Protein AF-A0A6N0HQA6-F1 (afdb_monomer_lite)

InterPro domains:
  IPR003961 Fibronectin type III [PS50853] (1-66)
  IPR013783 Immunoglobulin-like fold [G3DSA:2.60.40.10] (2-66)
  IPR036116 Fibronectin type III superfamily [SSF49265] (4-63)

Radius of gyration: 12.74 Å; chains: 1; bounding box: 28×16×33 Å

Sequence (66 aa):
MVLKYYTVSVKDLDTGGLVLNKTNVVGTSLSVSSDLTARYKYYWNITACNDAGCSTWAEPLYFKIE

Secondary structure (DSSP, 8-state):
----EEEEEEEETTT--EEEEEEEE-SS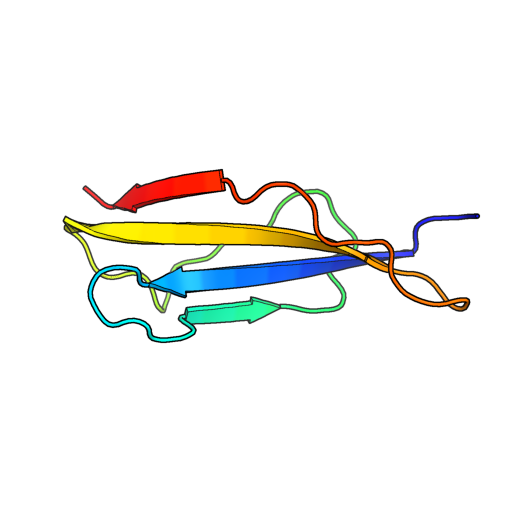-----SSPPTT-EEEEEEEEEETTEEPPPPPPEEEE--

pLDDT: mean 89.28, std 6.59, range [59.5, 95.56]

Structure (mmCIF, N/CA/C/O backbone):
data_AF-A0A6N0HQA6-F1
#
_entry.id   AF-A0A6N0HQA6-F1
#
loop_
_atom_site.group_PDB
_atom_site.id
_atom_site.type_symbol
_atom_site.label_atom_id
_atom_site.label_alt_id
_atom_site.label_comp_id
_atom_site.label_asym_id
_atom_site.label_entity_id
_atom_site.label_seq_id
_atom_site.pdbx_PDB_ins_code
_atom_site.Cartn_x
_atom_site.Cartn_y
_atom_site.Cartn_z
_atom_site.occupancy
_atom_site.B_iso_or_equiv
_atom_site.auth_seq_id
_atom_site.auth_comp_id
_atom_site.auth_asym_id
_atom_site.auth_atom_id
_atom_site.pdbx_PDB_model_num
ATOM 1 N N . MET A 1 1 ? 14.880 -5.622 -18.586 1.00 59.50 1 MET A N 1
ATOM 2 C CA . MET A 1 1 ? 14.422 -4.656 -17.565 1.00 59.50 1 MET A CA 1
ATOM 3 C C . MET A 1 1 ? 14.815 -5.221 -16.206 1.00 59.50 1 MET A C 1
ATOM 5 O O . MET A 1 1 ? 14.329 -6.292 -15.875 1.00 59.50 1 MET A O 1
ATOM 9 N N . VAL A 1 2 ? 15.758 -4.606 -15.484 1.00 73.94 2 VAL A N 1
ATOM 10 C CA . VAL A 1 2 ? 16.202 -5.106 -14.165 1.00 73.94 2 VAL A CA 1
ATOM 11 C C . VAL A 1 2 ? 15.446 -4.331 -13.093 1.00 73.94 2 VAL A C 1
ATOM 13 O O . VAL A 1 2 ? 15.413 -3.103 -13.138 1.00 73.94 2 VAL A O 1
ATOM 16 N N . LEU A 1 3 ? 14.781 -5.039 -12.186 1.00 76.75 3 LEU A N 1
ATOM 17 C CA . LEU A 1 3 ? 14.134 -4.457 -11.012 1.00 76.75 3 LEU A CA 1
ATOM 18 C C . LEU A 1 3 ? 15.202 -3.830 -10.105 1.00 76.75 3 LEU A C 1
ATOM 20 O O . LEU A 1 3 ? 16.200 -4.488 -9.816 1.00 76.75 3 LEU A O 1
ATOM 24 N N . LYS A 1 4 ? 14.989 -2.597 -9.630 1.00 86.19 4 LYS A N 1
ATOM 25 C CA . LYS A 1 4 ? 15.861 -1.995 -8.608 1.00 86.19 4 LYS A CA 1
ATOM 26 C C . LYS A 1 4 ? 15.205 -1.941 -7.240 1.00 86.19 4 LYS A C 1
ATOM 28 O O . LYS A 1 4 ? 15.852 -2.260 -6.251 1.00 86.19 4 LYS A O 1
ATOM 33 N N . TYR A 1 5 ? 13.958 -1.497 -7.176 1.00 90.31 5 TYR A N 1
ATOM 34 C CA . TYR A 1 5 ? 13.257 -1.319 -5.914 1.00 90.31 5 TYR A CA 1
ATOM 35 C C . TYR A 1 5 ? 11.749 -1.387 -6.108 1.00 90.31 5 TYR A C 1
ATOM 37 O O . TYR A 1 5 ? 11.235 -1.208 -7.211 1.00 90.31 5 TYR A O 1
ATOM 45 N N . TYR A 1 6 ? 11.047 -1.603 -5.007 1.00 93.69 6 TYR A N 1
ATOM 46 C CA . TYR A 1 6 ? 9.606 -1.490 -4.924 1.00 93.69 6 TYR A CA 1
ATOM 47 C C . TYR A 1 6 ? 9.201 -0.179 -4.261 1.00 93.69 6 TYR A C 1
ATOM 49 O O . TYR A 1 6 ? 9.888 0.348 -3.377 1.00 93.69 6 TYR A O 1
ATOM 57 N N . THR A 1 7 ? 8.044 0.313 -4.678 1.00 93.44 7 THR A N 1
ATOM 58 C CA . THR A 1 7 ? 7.265 1.277 -3.910 1.00 93.44 7 THR A CA 1
ATOM 59 C C . THR A 1 7 ? 6.065 0.544 -3.337 1.00 93.44 7 THR A C 1
ATOM 61 O O . THR A 1 7 ? 5.361 -0.150 -4.069 1.00 93.44 7 THR A O 1
ATOM 64 N N . VAL A 1 8 ? 5.859 0.679 -2.031 1.00 93.75 8 VAL A N 1
ATOM 65 C CA . VAL A 1 8 ? 4.774 0.051 -1.278 1.00 93.75 8 VAL A CA 1
ATOM 66 C C . VAL A 1 8 ? 3.911 1.155 -0.692 1.00 93.75 8 VAL A C 1
ATOM 68 O O . VAL A 1 8 ? 4.418 2.003 0.046 1.00 93.75 8 VAL A O 1
ATOM 71 N N . SER A 1 9 ? 2.614 1.127 -0.976 1.00 93.94 9 SER A N 1
ATOM 72 C CA . SER A 1 9 ? 1.646 1.981 -0.291 1.00 93.94 9 SER A CA 1
ATOM 73 C C . SER A 1 9 ? 0.668 1.158 0.527 1.00 93.94 9 SER A C 1
ATOM 75 O O . SER A 1 9 ? 0.282 0.062 0.133 1.00 93.94 9 SER A O 1
ATOM 77 N N . VAL A 1 10 ? 0.282 1.701 1.678 1.00 93.62 10 VAL A N 1
ATOM 78 C CA . VAL A 1 10 ? -0.727 1.144 2.578 1.00 93.62 10 VAL A CA 1
ATOM 79 C C . VAL A 1 10 ? -1.733 2.243 2.860 1.00 93.62 10 VAL A C 1
ATOM 81 O O . VAL A 1 10 ? -1.355 3.352 3.246 1.00 93.62 10 VAL A O 1
ATOM 84 N N . LYS A 1 11 ? -3.012 1.945 2.668 1.00 93.56 11 LYS A N 1
ATOM 85 C CA . LYS A 1 11 ? -4.104 2.878 2.916 1.00 93.56 11 LYS A CA 1
ATOM 86 C C . LYS A 1 11 ? -5.113 2.252 3.862 1.00 93.56 11 LYS A C 1
ATOM 88 O O . LYS A 1 11 ? -5.436 1.070 3.754 1.00 93.56 11 LYS A O 1
ATOM 93 N N . ASP A 1 12 ? -5.593 3.072 4.775 1.00 93.69 12 ASP A N 1
ATOM 94 C CA . ASP A 1 12 ? -6.662 2.759 5.704 1.00 93.69 12 ASP A CA 1
ATOM 95 C C . ASP A 1 12 ? -8.006 2.839 4.970 1.00 93.69 12 ASP A C 1
ATOM 97 O O . ASP A 1 12 ? -8.302 3.823 4.286 1.00 93.69 12 ASP A O 1
ATOM 101 N N . LEU A 1 13 ? -8.797 1.773 5.065 1.00 93.12 13 LEU A N 1
ATOM 102 C CA . LEU A 1 13 ? -10.124 1.686 4.458 1.00 93.12 13 LEU A CA 1
ATOM 103 C C . LEU A 1 13 ? -11.225 2.266 5.340 1.00 93.12 13 LEU A C 1
ATOM 105 O O . LEU A 1 13 ? -12.267 2.647 4.813 1.00 93.12 13 LEU A O 1
ATOM 109 N N . ASP A 1 14 ? -11.011 2.327 6.649 1.00 91.00 14 ASP A N 1
ATOM 110 C CA . ASP A 1 14 ? -11.959 2.886 7.604 1.00 91.00 14 ASP A CA 1
ATOM 111 C C . ASP A 1 14 ? -11.889 4.420 7.594 1.00 91.00 14 ASP A C 1
ATOM 113 O O . ASP A 1 14 ? -12.922 5.087 7.573 1.00 91.00 14 ASP A O 1
ATOM 117 N N . THR A 1 15 ? -10.681 4.996 7.541 1.00 90.44 15 THR A N 1
ATOM 118 C CA . THR A 1 15 ? -10.494 6.461 7.486 1.00 90.44 15 THR A CA 1
ATOM 119 C C 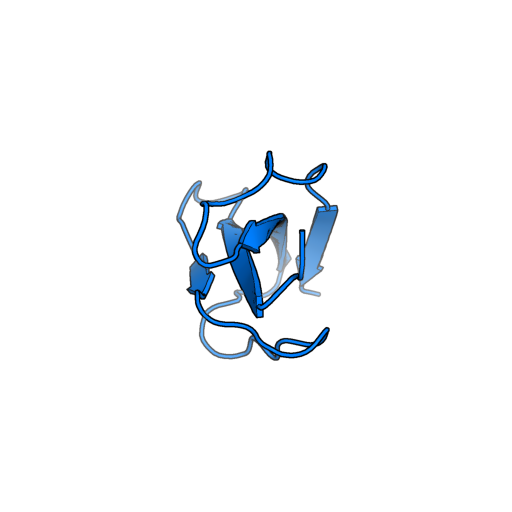. THR A 1 15 ? -10.306 7.009 6.074 1.00 90.44 15 THR A C 1
ATOM 121 O O . THR A 1 15 ? -10.471 8.208 5.845 1.00 90.44 15 THR A O 1
ATOM 124 N N . GLY A 1 16 ? -9.925 6.166 5.111 1.00 89.31 16 GLY A N 1
ATOM 125 C CA . GLY A 1 16 ? -9.513 6.613 3.780 1.00 89.31 16 GLY A CA 1
ATOM 126 C C . GLY A 1 16 ? -8.143 7.304 3.757 1.00 89.31 16 GLY A C 1
ATOM 127 O O . GLY A 1 16 ? -7.761 7.854 2.719 1.00 89.31 16 GLY A O 1
ATOM 128 N N . GLY A 1 17 ? -7.402 7.298 4.869 1.00 91.00 17 GLY A N 1
ATOM 129 C CA . GLY A 1 17 ? -6.087 7.919 5.001 1.00 91.00 17 GLY A CA 1
ATOM 130 C C . GLY A 1 17 ? -4.959 7.071 4.411 1.00 91.00 17 GLY A C 1
ATOM 131 O O . GLY A 1 17 ? -4.968 5.844 4.491 1.00 91.00 17 GLY A O 1
ATOM 132 N N . LEU A 1 18 ? -3.958 7.723 3.814 1.00 90.75 18 LEU A N 1
ATOM 133 C CA . LEU A 1 18 ? -2.705 7.064 3.444 1.00 90.75 18 LEU A CA 1
ATOM 134 C C . LEU A 1 18 ? -1.881 6.836 4.715 1.00 90.75 18 LEU A C 1
ATOM 136 O O . LEU A 1 18 ? -1.483 7.798 5.364 1.00 90.75 18 LEU A O 1
ATOM 140 N N . VAL A 1 19 ? -1.626 5.574 5.042 1.00 91.00 19 VAL A N 1
ATOM 141 C CA . VAL A 1 19 ? -0.894 5.176 6.252 1.00 91.00 19 VAL A CA 1
ATOM 142 C C . VAL A 1 19 ? 0.597 5.112 5.978 1.00 91.00 19 VAL A C 1
ATOM 144 O O . VAL A 1 19 ? 1.410 5.574 6.767 1.00 91.00 19 VAL A O 1
ATOM 147 N N . LEU A 1 20 ? 0.963 4.547 4.829 1.00 91.44 20 LEU A N 1
ATOM 148 C CA . LEU A 1 20 ? 2.351 4.371 4.443 1.00 91.44 20 LEU A CA 1
ATOM 149 C C . LEU A 1 20 ? 2.509 4.595 2.948 1.00 91.44 20 LEU A C 1
ATOM 151 O O . LEU A 1 20 ? 1.712 4.115 2.146 1.00 91.44 20 LEU A O 1
ATOM 155 N N . ASN A 1 21 ? 3.590 5.268 2.573 1.00 92.19 21 ASN A N 1
ATOM 156 C CA . ASN A 1 21 ? 4.082 5.297 1.205 1.00 92.19 21 ASN A CA 1
ATOM 157 C C . ASN A 1 21 ? 5.604 5.198 1.235 1.00 92.19 21 ASN A C 1
ATOM 159 O O . ASN A 1 21 ? 6.310 6.196 1.391 1.00 92.19 21 ASN A O 1
ATOM 163 N N . LYS A 1 22 ? 6.104 3.965 1.174 1.00 92.00 22 LYS A N 1
ATOM 164 C CA . LYS A 1 22 ? 7.528 3.665 1.259 1.00 92.00 22 LYS A CA 1
ATOM 165 C C . LYS A 1 22 ? 8.077 3.406 -0.134 1.00 92.00 22 LYS A C 1
ATOM 167 O O . LYS A 1 22 ? 7.696 2.444 -0.791 1.00 92.00 22 LYS A O 1
ATOM 172 N N . THR A 1 23 ? 9.012 4.244 -0.552 1.00 90.50 23 THR A N 1
ATOM 173 C CA . THR A 1 23 ? 9.791 4.062 -1.779 1.00 90.50 23 THR A CA 1
ATOM 174 C C . THR A 1 23 ? 11.134 3.397 -1.472 1.00 90.50 23 THR A C 1
ATOM 176 O O . THR A 1 23 ? 11.528 3.270 -0.307 1.00 90.50 23 THR A O 1
ATOM 179 N N . ASN A 1 24 ? 11.853 2.988 -2.521 1.00 89.81 24 ASN A N 1
ATOM 180 C CA . ASN A 1 24 ? 13.198 2.408 -2.429 1.00 89.81 24 ASN A CA 1
ATOM 181 C C . ASN A 1 24 ? 13.283 1.130 -1.573 1.00 89.81 24 ASN A C 1
ATOM 183 O O . ASN A 1 24 ? 14.295 0.868 -0.921 1.00 89.81 24 ASN A O 1
ATOM 187 N N . VAL A 1 25 ? 12.231 0.307 -1.579 1.00 91.50 25 VAL A N 1
ATOM 188 C CA . VAL A 1 25 ? 12.254 -1.011 -0.934 1.00 91.50 25 VAL A CA 1
ATOM 189 C C . VAL A 1 25 ? 13.030 -1.975 -1.832 1.00 91.50 25 VAL A C 1
ATOM 191 O O . VAL A 1 25 ? 12.504 -2.494 -2.808 1.00 91.50 25 VAL A O 1
ATOM 194 N N . VAL A 1 26 ? 14.313 -2.179 -1.534 1.00 88.44 26 VAL A N 1
ATOM 195 C CA . VAL A 1 26 ? 15.218 -3.055 -2.309 1.00 88.44 26 VAL A CA 1
ATOM 196 C C . VAL A 1 26 ? 15.045 -4.550 -2.005 1.00 88.44 26 VAL A C 1
ATOM 198 O O . VAL A 1 26 ? 15.469 -5.389 -2.793 1.00 88.44 26 VAL A O 1
ATOM 201 N N . GLY A 1 27 ? 14.424 -4.894 -0.874 1.00 86.44 27 GLY A N 1
ATOM 202 C CA . GLY A 1 27 ? 14.103 -6.274 -0.501 1.00 86.44 27 GLY A CA 1
ATOM 203 C C . GLY A 1 27 ? 12.676 -6.684 -0.871 1.00 86.44 27 GLY A C 1
ATOM 204 O O . GLY A 1 27 ? 11.923 -5.925 -1.474 1.00 86.44 27 GLY A O 1
ATOM 205 N N . THR A 1 28 ? 12.282 -7.884 -0.451 1.00 87.19 28 THR A N 1
ATOM 206 C CA . THR A 1 28 ? 10.914 -8.417 -0.613 1.00 87.19 28 THR A CA 1
ATOM 207 C C . THR A 1 28 ? 10.105 -8.381 0.686 1.00 87.19 28 THR A C 1
ATOM 209 O O . THR A 1 28 ? 9.053 -9.006 0.782 1.00 87.19 28 THR A O 1
ATOM 212 N N . SER A 1 29 ? 10.600 -7.677 1.704 1.00 86.94 29 SER A N 1
ATOM 213 C CA . SER A 1 29 ? 9.986 -7.578 3.028 1.00 86.94 29 SER A CA 1
ATOM 214 C C . SER A 1 29 ? 10.042 -6.145 3.540 1.00 86.94 29 SER A C 1
ATOM 216 O O . SER A 1 29 ? 11.069 -5.476 3.405 1.00 86.94 29 SER A O 1
ATOM 218 N N . LEU A 1 30 ? 8.962 -5.700 4.177 1.00 88.38 30 LEU A N 1
ATOM 219 C CA . LEU A 1 30 ? 8.852 -4.392 4.810 1.00 88.38 30 LEU A CA 1
ATOM 220 C C . LEU A 1 30 ? 8.125 -4.545 6.147 1.00 88.38 30 LEU A C 1
ATOM 222 O O . LEU A 1 30 ? 7.005 -5.047 6.183 1.00 88.38 30 LEU A O 1
ATOM 226 N N . SER A 1 31 ? 8.752 -4.097 7.232 1.00 86.56 31 SER A N 1
ATOM 227 C CA . SER A 1 31 ? 8.118 -4.046 8.552 1.00 86.56 31 SER A CA 1
ATOM 228 C C . SER A 1 31 ? 7.416 -2.704 8.741 1.00 86.56 31 SER A C 1
ATOM 230 O O . SER A 1 31 ? 8.012 -1.655 8.496 1.00 86.56 31 SER A O 1
ATOM 232 N N . VAL A 1 32 ? 6.161 -2.740 9.191 1.00 82.00 32 VAL A N 1
ATOM 233 C CA . VAL A 1 32 ? 5.321 -1.560 9.438 1.00 82.00 32 VAL A CA 1
ATOM 234 C C . VAL A 1 32 ? 4.713 -1.715 10.827 1.00 82.00 32 VAL A C 1
ATOM 236 O O . VAL A 1 32 ? 4.002 -2.685 11.068 1.00 82.00 32 VAL A O 1
ATOM 239 N N . SER A 1 33 ? 5.024 -0.808 11.754 1.00 72.88 33 SER A N 1
ATOM 240 C CA . SER A 1 33 ? 4.591 -0.945 13.155 1.00 72.88 33 SER A CA 1
ATOM 241 C C . SER A 1 33 ? 4.087 0.341 13.806 1.00 72.88 33 SER A C 1
ATOM 243 O O . SER A 1 33 ? 3.384 0.254 14.804 1.00 72.88 33 SER A O 1
ATOM 245 N N . SER A 1 34 ? 4.433 1.522 13.289 1.00 69.06 34 SER A N 1
ATOM 246 C CA . SER A 1 34 ? 4.120 2.803 13.941 1.00 69.06 34 SER A CA 1
ATOM 247 C C . SER A 1 34 ? 2.718 3.338 13.654 1.00 69.06 34 SER A C 1
ATOM 249 O O . SER A 1 34 ? 2.168 4.041 14.493 1.00 69.06 34 SER A O 1
ATOM 251 N N . ASP A 1 35 ? 2.131 2.990 12.506 1.00 77.19 35 ASP A N 1
ATOM 252 C CA . ASP A 1 35 ? 0.995 3.745 11.951 1.00 77.19 35 ASP A CA 1
ATOM 253 C C . ASP A 1 35 ? -0.275 2.898 11.761 1.00 77.19 35 ASP A C 1
ATOM 255 O O . ASP A 1 35 ? -1.257 3.348 11.173 1.00 77.19 35 ASP A O 1
ATOM 259 N N . LEU A 1 36 ? -0.270 1.653 12.252 1.00 85.25 36 LEU A N 1
ATOM 260 C CA . LEU A 1 36 ? -1.390 0.725 12.107 1.00 85.25 36 LEU A CA 1
ATOM 261 C C . LEU A 1 36 ? -2.201 0.646 13.404 1.00 85.25 36 LEU A C 1
ATOM 263 O O . LEU A 1 36 ? -1.726 0.188 14.440 1.00 85.25 36 LEU A O 1
ATOM 267 N N . THR A 1 37 ? -3.459 1.065 13.321 1.00 87.25 37 THR A N 1
ATOM 268 C CA . THR A 1 37 ? -4.454 0.965 14.395 1.00 87.25 37 THR A CA 1
ATOM 269 C C . THR A 1 37 ? -5.104 -0.421 14.413 1.00 87.25 37 THR A C 1
ATOM 271 O O . THR A 1 37 ? -5.463 -0.960 13.360 1.00 87.25 37 THR A O 1
ATOM 274 N N . ALA A 1 38 ? -5.279 -0.992 15.609 1.00 87.44 38 ALA A N 1
ATOM 275 C CA . ALA A 1 38 ? -5.967 -2.267 15.799 1.00 87.44 38 ALA A CA 1
ATOM 276 C C . ALA A 1 38 ? -7.441 -2.197 15.375 1.00 87.44 38 ALA A C 1
ATOM 278 O O . ALA A 1 38 ? -8.093 -1.162 15.496 1.00 87.44 38 ALA A O 1
ATOM 279 N N . ARG A 1 39 ? -7.982 -3.326 14.910 1.00 88.19 39 ARG A N 1
ATOM 280 C CA . ARG A 1 39 ? -9.344 -3.517 14.371 1.00 88.19 39 ARG A CA 1
ATOM 281 C C . ARG A 1 39 ? -9.639 -2.844 13.032 1.00 88.19 39 ARG A C 1
ATOM 283 O O . ARG A 1 39 ? -10.706 -3.116 12.478 1.00 88.19 39 ARG A O 1
ATOM 290 N N . TYR A 1 40 ? -8.719 -2.044 12.507 1.00 91.81 40 TYR A N 1
ATOM 291 C CA . TYR A 1 40 ? -8.890 -1.338 11.242 1.00 91.81 40 TYR A CA 1
ATOM 292 C C . TYR A 1 40 ? -8.477 -2.228 10.069 1.00 91.81 40 TYR A C 1
ATOM 294 O O . TYR A 1 40 ? -7.650 -3.141 10.202 1.00 91.81 40 TYR A O 1
ATOM 302 N N . LYS A 1 41 ? -9.088 -1.966 8.918 1.00 92.88 41 LYS A N 1
ATOM 303 C CA . LYS A 1 41 ? -8.840 -2.634 7.648 1.00 92.88 41 LYS A CA 1
ATOM 304 C C . LYS A 1 41 ? -7.951 -1.762 6.784 1.00 92.88 41 LYS A C 1
ATOM 306 O O . LYS A 1 41 ? -8.157 -0.560 6.643 1.00 92.88 41 LYS A O 1
ATOM 311 N N . TYR A 1 42 ? -7.017 -2.410 6.118 1.00 94.19 42 TYR A N 1
ATOM 312 C CA . TYR A 1 42 ? -6.077 -1.755 5.234 1.00 94.19 42 TYR A CA 1
ATOM 313 C C . TYR A 1 42 ? -6.044 -2.489 3.906 1.00 94.19 42 TYR A C 1
ATOM 315 O O . TYR A 1 42 ? -6.251 -3.705 3.836 1.00 94.19 42 TYR A O 1
ATOM 323 N N . TYR A 1 43 ? -5.738 -1.747 2.853 1.00 94.94 43 TYR A N 1
ATOM 324 C CA . TYR A 1 43 ? -5.218 -2.347 1.639 1.00 94.94 43 TYR A CA 1
ATOM 325 C C . TYR A 1 43 ? -3.796 -1.869 1.412 1.00 94.94 43 TYR A C 1
ATOM 327 O O . TYR A 1 43 ? -3.428 -0.747 1.769 1.00 94.94 43 TYR A O 1
ATOM 335 N N . TRP A 1 44 ? -3.000 -2.725 0.796 1.00 94.12 44 TRP A N 1
ATOM 336 C CA . TRP A 1 44 ? -1.665 -2.389 0.356 1.00 94.12 44 TRP A CA 1
ATOM 337 C C . TRP A 1 44 ? -1.448 -2.854 -1.069 1.00 94.12 44 TRP A C 1
ATOM 339 O O . TRP A 1 44 ? -2.057 -3.808 -1.549 1.00 94.12 44 TRP A O 1
ATOM 349 N N . ASN A 1 45 ? -0.587 -2.135 -1.760 1.00 95.00 45 ASN A N 1
ATOM 350 C CA . ASN A 1 45 ? -0.285 -2.334 -3.162 1.00 95.00 45 ASN A CA 1
ATOM 351 C C . ASN A 1 45 ? 1.180 -1.992 -3.411 1.00 95.00 45 ASN A C 1
ATOM 353 O O . ASN A 1 45 ? 1.802 -1.228 -2.666 1.00 95.00 45 ASN A O 1
ATOM 357 N N . ILE A 1 46 ? 1.733 -2.599 -4.460 1.00 94.81 46 ILE A N 1
ATOM 358 C CA . ILE A 1 46 ? 3.145 -2.470 -4.810 1.00 94.81 46 ILE A CA 1
ATOM 359 C C .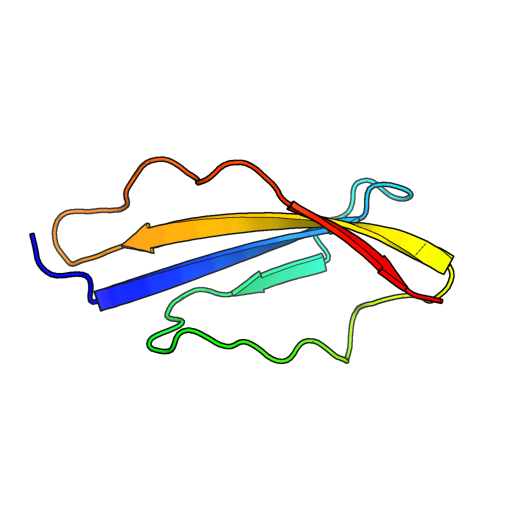 ILE A 1 46 ? 3.332 -2.148 -6.283 1.00 94.81 46 ILE A C 1
ATOM 361 O O . ILE A 1 46 ? 2.541 -2.565 -7.126 1.00 94.81 46 ILE A O 1
ATOM 365 N N . THR A 1 47 ? 4.410 -1.442 -6.595 1.00 94.56 47 THR A N 1
ATOM 366 C CA . THR A 1 47 ? 4.910 -1.281 -7.963 1.00 94.56 47 THR A CA 1
ATOM 367 C C . THR A 1 47 ? 6.417 -1.508 -7.997 1.00 94.56 47 THR A C 1
ATOM 369 O O . THR A 1 47 ? 7.127 -1.188 -7.041 1.00 94.56 47 THR A O 1
ATOM 372 N N . ALA A 1 48 ? 6.891 -2.101 -9.089 1.00 93.31 48 ALA A N 1
ATOM 373 C CA . ALA A 1 48 ? 8.294 -2.376 -9.349 1.00 93.31 48 ALA A CA 1
ATOM 374 C C . ALA A 1 48 ? 8.900 -1.227 -10.157 1.00 93.31 48 ALA A C 1
ATOM 376 O O . ALA A 1 48 ? 8.440 -0.934 -11.257 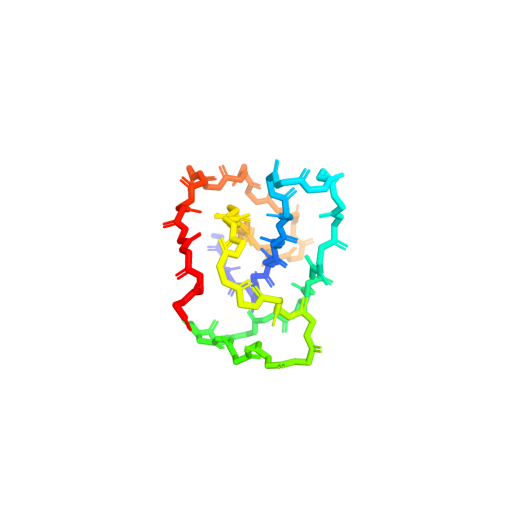1.00 93.31 48 ALA A O 1
ATOM 377 N N . CYS A 1 49 ? 9.959 -0.607 -9.649 1.00 92.00 49 CYS A N 1
ATOM 378 C CA . CYS A 1 49 ? 10.602 0.542 -10.270 1.00 92.00 49 CYS A CA 1
ATOM 379 C C . CYS A 1 49 ? 12.073 0.273 -10.604 1.00 92.00 49 CYS A C 1
ATOM 381 O O . CYS A 1 49 ? 12.785 -0.484 -9.929 1.00 92.00 49 CYS A O 1
ATOM 383 N N . ASN A 1 50 ? 12.539 0.923 -11.667 1.00 89.81 50 ASN A N 1
ATOM 384 C CA . ASN A 1 50 ? 13.943 1.020 -12.042 1.00 89.81 50 ASN A CA 1
ATOM 385 C C . ASN A 1 50 ? 14.245 2.370 -12.709 1.00 89.81 50 ASN A C 1
ATOM 387 O O . ASN A 1 50 ? 13.402 3.263 -12.722 1.00 89.81 50 ASN A O 1
ATOM 391 N N . ASP A 1 51 ? 15.449 2.515 -13.265 1.00 87.06 51 ASP A N 1
ATOM 392 C CA . ASP A 1 51 ? 15.901 3.771 -13.883 1.00 87.06 51 ASP A CA 1
ATOM 393 C C . ASP A 1 51 ? 15.077 4.185 -15.114 1.00 87.06 51 ASP A C 1
ATOM 395 O O . ASP A 1 51 ? 15.112 5.345 -15.510 1.00 87.06 51 ASP A O 1
ATOM 399 N N . ALA A 1 52 ? 14.334 3.253 -15.719 1.00 88.94 52 ALA A N 1
ATOM 400 C CA . ALA A 1 52 ? 13.466 3.520 -16.862 1.00 88.94 52 ALA A CA 1
ATOM 401 C C . ALA A 1 52 ? 12.024 3.880 -16.457 1.00 88.94 52 ALA A C 1
ATOM 403 O O . ALA A 1 52 ? 11.237 4.279 -17.313 1.00 88.94 52 ALA A O 1
ATOM 404 N N . GLY A 1 53 ? 11.664 3.735 -15.178 1.00 88.69 53 GLY A N 1
ATOM 405 C CA . GLY A 1 53 ? 10.326 4.006 -14.656 1.00 88.69 53 GLY A CA 1
ATOM 406 C C . GLY A 1 53 ? 9.763 2.865 -13.808 1.00 88.69 53 GLY A C 1
ATOM 407 O O . GLY A 1 53 ? 10.455 1.901 -13.474 1.00 88.69 53 GLY A O 1
ATOM 408 N N . CYS A 1 54 ? 8.488 2.992 -13.444 1.00 92.06 54 CYS A N 1
ATOM 409 C CA . CYS A 1 54 ? 7.766 2.013 -12.635 1.00 92.06 54 CYS A CA 1
ATOM 410 C C . CYS A 1 54 ? 6.772 1.205 -13.474 1.00 92.06 54 CYS A C 1
ATOM 412 O O . CYS A 1 54 ? 6.214 1.707 -14.450 1.00 92.06 54 CYS A O 1
ATOM 414 N N . SER A 1 55 ? 6.535 -0.043 -13.076 1.00 92.00 55 SER A N 1
ATOM 415 C CA . SER A 1 55 ? 5.470 -0.878 -13.623 1.00 92.00 55 SER A CA 1
ATOM 416 C C . SER A 1 55 ? 4.095 -0.330 -13.239 1.00 92.00 55 SER A C 1
ATOM 418 O O . SER A 1 55 ? 3.953 0.521 -12.353 1.00 92.00 55 SER A O 1
ATOM 420 N N . THR A 1 56 ? 3.047 -0.889 -13.842 1.00 93.62 56 THR A N 1
ATOM 421 C CA . THR A 1 56 ? 1.701 -0.771 -13.276 1.00 93.62 56 THR A CA 1
ATOM 422 C C . THR A 1 56 ? 1.692 -1.293 -11.840 1.00 93.62 56 THR A C 1
ATOM 424 O O . THR A 1 56 ? 2.489 -2.166 -11.473 1.00 93.62 56 THR A O 1
ATOM 427 N N . TRP A 1 57 ? 0.802 -0.738 -11.020 1.00 93.50 57 TRP A N 1
ATOM 428 C CA . TRP A 1 57 ? 0.569 -1.251 -9.677 1.00 93.50 57 TRP A CA 1
ATOM 429 C C . TRP A 1 57 ? 0.038 -2.683 -9.751 1.00 93.50 57 TRP A C 1
ATOM 431 O O . TRP A 1 57 ? -0.746 -3.013 -10.640 1.00 93.50 57 TRP A O 1
ATOM 441 N N . ALA A 1 58 ? 0.491 -3.522 -8.825 1.00 94.56 58 ALA A N 1
ATOM 442 C CA . ALA A 1 58 ? -0.064 -4.847 -8.619 1.00 94.56 58 ALA A CA 1
ATOM 443 C C . ALA A 1 58 ? -1.485 -4.758 -8.046 1.00 94.56 58 ALA A C 1
ATOM 445 O O . ALA A 1 58 ? -1.869 -3.738 -7.460 1.00 94.56 58 ALA A O 1
ATOM 446 N N . GLU A 1 59 ? -2.231 -5.855 -8.178 1.00 95.06 59 GLU A N 1
ATOM 447 C CA . GLU A 1 59 ? -3.528 -6.015 -7.523 1.00 95.06 59 GLU A CA 1
ATOM 448 C C . GLU A 1 59 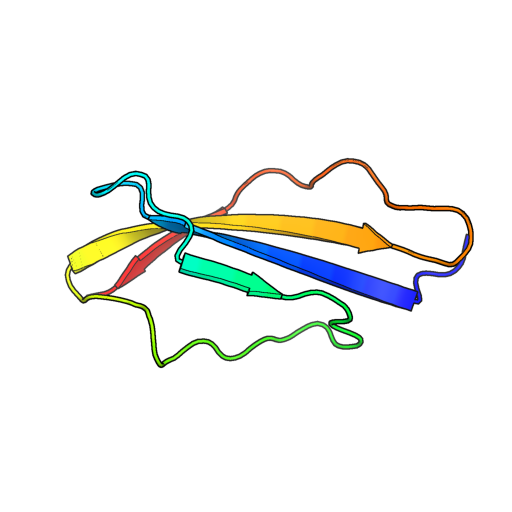? -3.399 -5.757 -6.012 1.00 95.06 59 GLU A C 1
ATOM 450 O O . GLU A 1 59 ? -2.465 -6.269 -5.378 1.00 95.06 59 GLU A O 1
ATOM 455 N N . PRO A 1 60 ? -4.292 -4.942 -5.424 1.00 93.94 60 PRO A N 1
ATOM 456 C CA . PRO A 1 60 ? -4.226 -4.624 -4.012 1.00 93.94 60 PRO A CA 1
ATOM 457 C C . PRO A 1 60 ? -4.534 -5.862 -3.173 1.00 93.94 60 PRO A C 1
ATOM 459 O O . PRO A 1 60 ? -5.457 -6.629 -3.448 1.00 93.94 60 PRO A O 1
ATOM 462 N N . LEU A 1 61 ? -3.776 -6.020 -2.098 1.00 95.56 61 LEU A N 1
ATOM 463 C CA . LEU A 1 61 ? -4.007 -7.034 -1.084 1.00 95.56 61 LEU A CA 1
ATOM 464 C C . LEU A 1 61 ? -4.589 -6.381 0.166 1.00 95.56 61 LEU A C 1
ATOM 466 O O . LEU A 1 61 ? -4.293 -5.230 0.486 1.00 95.56 61 LEU A O 1
ATOM 470 N N . TYR A 1 62 ? -5.419 -7.129 0.883 1.00 94.12 62 TYR A N 1
ATOM 471 C CA . TYR A 1 62 ? -6.192 -6.626 2.013 1.00 94.12 62 TY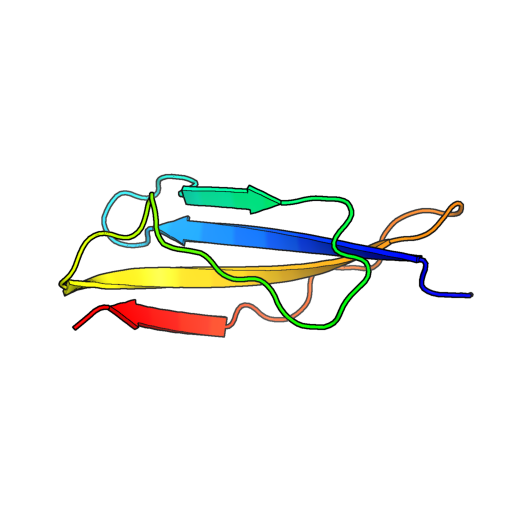R A CA 1
ATOM 472 C C . TYR A 1 62 ? -5.797 -7.352 3.289 1.00 94.12 62 TYR A C 1
ATOM 474 O O . TYR A 1 62 ? -5.606 -8.568 3.286 1.00 94.12 62 TYR A O 1
ATOM 482 N N . PHE A 1 63 ? -5.703 -6.611 4.386 1.00 92.44 63 PHE A N 1
ATOM 483 C CA . PHE A 1 63 ? -5.487 -7.180 5.709 1.00 92.44 63 PHE A CA 1
ATOM 484 C C . PHE A 1 63 ? -6.208 -6.358 6.773 1.00 92.44 63 PHE A C 1
ATOM 486 O O . PHE A 1 63 ? -6.658 -5.234 6.542 1.00 92.44 63 PHE A O 1
ATOM 493 N N . LYS A 1 64 ? -6.326 -6.945 7.958 1.00 91.50 64 LYS A N 1
ATOM 494 C CA . LYS A 1 64 ? -6.896 -6.318 9.142 1.00 91.50 64 LYS A CA 1
ATOM 495 C C . LYS A 1 64 ? -5.949 -6.563 10.308 1.00 91.50 64 LYS A C 1
ATOM 497 O O . LYS A 1 64 ? -5.375 -7.644 10.399 1.00 91.50 64 LYS A O 1
ATOM 502 N N . ILE A 1 65 ? -5.801 -5.573 11.179 1.00 88.44 65 ILE A N 1
ATOM 503 C CA . ILE A 1 65 ? -5.087 -5.744 12.447 1.00 88.44 65 ILE A CA 1
ATOM 504 C C . ILE A 1 65 ? -6.088 -6.209 13.506 1.00 88.44 65 ILE A C 1
ATOM 506 O O . ILE A 1 65 ? -7.175 -5.636 13.611 1.00 88.44 65 ILE A O 1
ATOM 510 N N . GLU A 1 66 ? -5.751 -7.256 14.256 1.00 83.88 66 GLU A N 1
ATOM 511 C CA . GLU A 1 66 ? -6.580 -7.785 15.353 1.00 83.88 66 GLU A CA 1
ATOM 512 C C . GLU A 1 66 ? -6.245 -7.142 16.700 1.00 83.88 66 GLU A C 1
ATOM 514 O O . GLU A 1 66 ? -5.048 -6.887 16.959 1.00 83.88 66 GLU A O 1
#

Organism: NCBI:txid2738852

Foldseek 3Di:
DDFQWKWKWKAWPVVRHTQDTDTRHRDPDDDDDDRADAQTKMKMWMWTADPVGIDPIDDIDIDHHD